Protein AF-T1EKB8-F1 (afdb_monomer_lite)

Structure (mmCIF, N/CA/C/O backbone):
data_AF-T1EKB8-F1
#
_entry.id   AF-T1EKB8-F1
#
loop_
_atom_site.group_PDB
_atom_site.id
_atom_site.type_symbol
_atom_site.label_atom_id
_atom_site.label_alt_id
_atom_site.label_comp_id
_atom_site.label_asym_id
_atom_site.label_entity_id
_atom_site.label_seq_id
_atom_site.pdbx_PDB_ins_code
_atom_site.Cartn_x
_atom_site.Cartn_y
_atom_site.Cartn_z
_atom_site.occupancy
_atom_site.B_iso_or_equiv
_atom_site.auth_seq_id
_atom_site.auth_comp_id
_atom_site.auth_asym_id
_atom_site.auth_atom_id
_atom_site.pdbx_PDB_model_num
ATOM 1 N N . ILE A 1 1 ? -7.450 -5.898 7.192 1.00 97.62 1 ILE A N 1
ATOM 2 C CA . ILE A 1 1 ? -8.004 -6.211 5.852 1.00 97.62 1 ILE A CA 1
ATOM 3 C C . ILE A 1 1 ? -6.878 -6.061 4.845 1.00 97.62 1 ILE A C 1
ATOM 5 O O . ILE A 1 1 ? -6.128 -5.100 4.945 1.00 97.62 1 ILE A O 1
ATOM 9 N N . TRP A 1 2 ? -6.731 -7.012 3.924 1.00 98.19 2 TRP A N 1
ATOM 10 C CA . TRP A 1 2 ? -5.631 -7.010 2.960 1.00 98.19 2 TRP A CA 1
ATOM 11 C C . TRP A 1 2 ? -6.066 -6.471 1.600 1.00 98.19 2 TRP A C 1
ATOM 13 O O . TRP A 1 2 ? -7.103 -6.872 1.072 1.00 98.19 2 TRP A O 1
ATOM 23 N N . LEU A 1 3 ? -5.239 -5.595 1.038 1.00 98.25 3 LEU A N 1
ATOM 24 C CA . LEU A 1 3 ? -5.347 -5.050 -0.308 1.00 98.25 3 LEU A CA 1
ATOM 25 C C . LEU A 1 3 ? -4.169 -5.540 -1.156 1.00 98.25 3 LEU A C 1
ATOM 27 O O . LEU A 1 3 ? -3.055 -5.714 -0.657 1.00 98.25 3 LEU A O 1
ATOM 31 N N . ILE A 1 4 ? -4.408 -5.720 -2.453 1.00 98.00 4 ILE A N 1
ATOM 32 C CA . ILE A 1 4 ? -3.352 -5.970 -3.438 1.00 98.00 4 ILE A CA 1
ATOM 33 C C . ILE A 1 4 ? -3.125 -4.674 -4.211 1.00 98.00 4 ILE A C 1
ATOM 35 O O . ILE A 1 4 ? -4.057 -4.138 -4.810 1.00 98.00 4 ILE A O 1
ATOM 39 N N . GLY A 1 5 ? -1.888 -4.185 -4.200 1.00 97.81 5 GLY A N 1
ATOM 40 C CA . GLY A 1 5 ? -1.455 -3.023 -4.964 1.00 97.81 5 GLY A CA 1
ATOM 41 C C . GLY A 1 5 ? -0.573 -3.441 -6.135 1.00 97.81 5 GLY A C 1
ATOM 42 O O . GLY A 1 5 ? 0.508 -3.987 -5.931 1.00 97.81 5 GLY A O 1
ATOM 43 N N . LEU A 1 6 ? -1.026 -3.172 -7.358 1.00 98.00 6 LEU A N 1
ATOM 44 C CA . LEU A 1 6 ? -0.260 -3.403 -8.582 1.00 98.00 6 LEU A CA 1
ATOM 45 C C . LEU A 1 6 ? 0.220 -2.058 -9.120 1.00 98.00 6 LEU A C 1
ATOM 47 O O . LEU A 1 6 ? -0.598 -1.223 -9.507 1.00 98.00 6 LEU A O 1
ATOM 51 N N . PHE A 1 7 ? 1.533 -1.843 -9.148 1.00 98.19 7 PHE A N 1
ATOM 52 C CA . PHE A 1 7 ? 2.116 -0.563 -9.544 1.00 98.19 7 PHE A CA 1
ATOM 53 C C . PHE A 1 7 ? 3.106 -0.763 -10.694 1.00 98.19 7 PHE A C 1
ATOM 55 O O . PHE A 1 7 ? 3.972 -1.624 -10.605 1.00 98.19 7 PHE A O 1
ATOM 62 N N . PRO A 1 8 ? 3.024 -0.001 -11.795 1.00 97.81 8 PRO A N 1
ATOM 63 C CA . PRO A 1 8 ? 4.084 0.008 -12.797 1.00 97.81 8 PRO A CA 1
ATOM 64 C C . PRO A 1 8 ? 5.221 0.921 -12.320 1.00 97.81 8 PRO A C 1
ATOM 66 O O . PRO A 1 8 ? 5.075 2.147 -12.334 1.00 97.81 8 PRO A O 1
ATOM 69 N N . LEU A 1 9 ? 6.346 0.350 -11.875 1.00 97.75 9 LEU A N 1
ATOM 70 C CA . LEU A 1 9 ? 7.501 1.143 -11.412 1.00 97.75 9 LEU A CA 1
ATOM 71 C C . LEU A 1 9 ? 8.498 1.466 -12.536 1.00 97.75 9 LEU A C 1
ATOM 73 O O . LEU A 1 9 ? 9.432 2.243 -12.339 1.0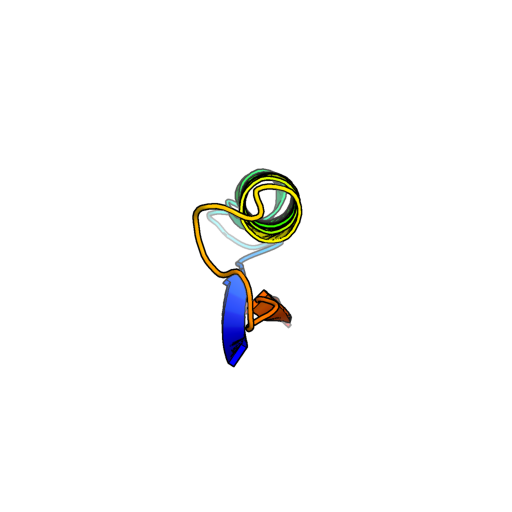0 97.75 9 LEU A O 1
ATOM 77 N N . SER A 1 10 ? 8.281 0.911 -13.727 1.00 97.31 10 SER A N 1
ATOM 78 C CA . SER A 1 10 ? 9.070 1.167 -14.932 1.00 97.31 10 SER A CA 1
ATOM 79 C C . SER A 1 10 ? 8.191 1.108 -16.197 1.00 97.31 10 SER A C 1
ATOM 81 O O . SER A 1 10 ? 6.963 1.163 -16.111 1.00 97.31 10 SER A O 1
ATOM 83 N N . GLY A 1 11 ? 8.803 1.042 -17.384 1.00 95.19 11 GLY A N 1
ATOM 84 C CA . GLY A 1 11 ? 8.093 0.957 -18.665 1.00 95.19 11 GLY A CA 1
ATOM 85 C C . GLY A 1 11 ? 7.661 2.311 -19.240 1.00 95.19 11 GLY A C 1
ATOM 86 O O . GLY A 1 11 ? 8.126 3.370 -18.818 1.00 95.19 11 GLY A O 1
ATOM 87 N N . SER A 1 12 ? 6.774 2.281 -20.242 1.00 95.75 12 SER A N 1
ATOM 88 C CA . SER A 1 12 ? 6.321 3.487 -20.961 1.00 95.75 12 SER A CA 1
ATOM 89 C C . SER A 1 12 ? 5.557 4.474 -20.077 1.00 95.75 12 SER A C 1
ATOM 91 O O . SER A 1 12 ? 5.458 5.652 -20.412 1.00 95.75 12 SER A O 1
ATOM 93 N N . TRP A 1 13 ? 5.018 4.001 -18.952 1.00 95.06 13 TRP A N 1
ATOM 94 C CA . TRP A 1 13 ? 4.399 4.834 -17.934 1.00 95.06 13 TRP A CA 1
ATOM 95 C C . TRP A 1 13 ? 4.720 4.299 -16.535 1.00 95.06 13 TRP A C 1
ATOM 97 O O . TRP A 1 13 ? 4.009 3.456 -15.993 1.00 95.06 13 TRP A O 1
ATOM 107 N N . ALA A 1 14 ? 5.780 4.840 -15.936 1.00 97.00 14 ALA A N 1
ATOM 108 C CA . ALA A 1 14 ? 6.205 4.536 -14.569 1.00 97.00 14 ALA A CA 1
ATOM 109 C C . ALA A 1 14 ? 5.371 5.304 -13.518 1.00 97.00 14 ALA A C 1
ATOM 111 O O . ALA A 1 14 ? 5.908 5.997 -12.652 1.00 97.00 14 ALA A O 1
ATOM 112 N N . GLY A 1 15 ? 4.039 5.238 -13.623 1.00 97.50 15 GLY A N 1
ATOM 113 C CA . GLY A 1 15 ? 3.118 5.960 -12.736 1.00 97.50 15 GLY A CA 1
ATOM 114 C C . GLY A 1 15 ? 3.208 5.520 -11.271 1.00 97.50 15 GLY A C 1
ATOM 115 O O . GLY A 1 15 ? 3.014 6.330 -10.359 1.00 97.50 15 GLY A O 1
ATOM 116 N N . GLY A 1 16 ? 3.593 4.262 -11.039 1.00 97.88 16 GLY A N 1
ATOM 117 C CA . GLY A 1 16 ? 3.705 3.672 -9.712 1.00 97.88 16 GLY A CA 1
ATOM 118 C C . GLY A 1 16 ? 4.702 4.384 -8.799 1.00 97.88 16 GLY A C 1
ATOM 119 O O . GLY A 1 16 ? 4.498 4.396 -7.589 1.00 97.88 16 GLY A O 1
ATOM 120 N N . LEU A 1 17 ? 5.709 5.062 -9.364 1.00 97.69 17 LEU A N 1
ATOM 121 C CA . LEU A 1 17 ? 6.687 5.848 -8.604 1.00 97.69 17 LEU A CA 1
ATOM 122 C C . LEU A 1 17 ? 6.033 6.959 -7.769 1.00 97.69 17 LEU A C 1
ATOM 124 O O . LEU A 1 17 ? 6.485 7.241 -6.664 1.00 97.69 17 LEU A O 1
ATOM 128 N N . GLY A 1 18 ? 4.968 7.581 -8.286 1.00 98.06 18 GLY A N 1
ATOM 129 C CA . GLY A 1 18 ? 4.204 8.598 -7.558 1.00 98.06 18 GLY A CA 1
ATOM 130 C C . GLY A 1 18 ? 2.988 8.032 -6.825 1.00 98.06 18 GLY A C 1
ATOM 131 O O . GLY A 1 18 ? 2.633 8.504 -5.749 1.00 98.06 18 GLY A O 1
ATOM 132 N N . GLN A 1 19 ? 2.345 7.009 -7.388 1.00 97.94 19 GLN A N 1
ATOM 133 C CA . GLN A 1 19 ? 1.107 6.454 -6.836 1.00 97.94 19 GLN A CA 1
ATOM 134 C C . GLN A 1 19 ? 1.345 5.613 -5.577 1.00 97.94 19 GLN A C 1
ATOM 136 O O . GLN A 1 19 ? 0.549 5.693 -4.647 1.00 97.94 19 GLN A O 1
ATOM 141 N N . LEU A 1 20 ? 2.434 4.839 -5.516 1.00 98.25 20 LEU A N 1
ATOM 142 C CA . LEU A 1 20 ? 2.761 4.008 -4.356 1.00 98.25 20 LEU A CA 1
ATOM 143 C C . LEU A 1 20 ? 2.913 4.824 -3.058 1.00 98.25 20 LEU A C 1
ATOM 145 O O . LEU A 1 20 ? 2.218 4.504 -2.092 1.00 98.25 20 LEU A O 1
ATOM 149 N N . PRO A 1 21 ? 3.740 5.889 -2.998 1.00 98.25 21 PRO A N 1
ATOM 150 C CA . PRO A 1 21 ? 3.837 6.696 -1.782 1.00 98.25 21 PRO A CA 1
ATOM 151 C C . PRO A 1 21 ? 2.521 7.410 -1.443 1.00 98.25 21 PRO A C 1
ATOM 153 O O . PRO A 1 21 ? 2.202 7.553 -0.268 1.00 98.25 21 PRO A O 1
ATOM 156 N N . ALA A 1 22 ? 1.725 7.810 -2.441 1.00 98.56 22 ALA A N 1
ATOM 157 C CA . ALA A 1 22 ? 0.417 8.419 -2.196 1.00 98.56 22 ALA A CA 1
ATOM 158 C C . ALA A 1 22 ? -0.572 7.438 -1.541 1.00 98.56 22 ALA A C 1
ATOM 160 O O . ALA A 1 22 ? -1.282 7.811 -0.611 1.00 98.56 22 ALA A O 1
ATOM 161 N N . VAL A 1 23 ? -0.598 6.178 -1.989 1.00 98.44 23 VAL A N 1
ATOM 162 C CA . VAL A 1 23 ? -1.422 5.134 -1.362 1.00 98.44 23 VAL A CA 1
ATOM 163 C C . VAL A 1 23 ? -0.923 4.824 0.045 1.00 98.44 23 VAL A C 1
ATOM 165 O O . VAL A 1 23 ? -1.746 4.676 0.940 1.00 98.44 23 VAL A O 1
ATOM 168 N N . GLN A 1 24 ? 0.396 4.776 0.265 1.00 98.25 24 GLN A N 1
ATOM 169 C CA . GLN A 1 24 ? 0.947 4.549 1.603 1.00 98.25 24 GLN A CA 1
ATOM 170 C C . GLN A 1 24 ? 0.511 5.642 2.587 1.00 98.25 24 GLN A C 1
ATOM 172 O O . GLN A 1 24 ? 0.021 5.316 3.660 1.00 98.25 24 GLN A O 1
ATOM 177 N N . LEU A 1 25 ? 0.594 6.917 2.189 1.00 98.69 25 LEU A N 1
ATOM 178 C CA . LEU A 1 25 ? 0.095 8.031 3.003 1.00 98.69 25 LEU A CA 1
ATOM 179 C C . LEU A 1 25 ? -1.406 7.901 3.295 1.00 98.69 25 LEU A C 1
ATOM 181 O O . LEU A 1 25 ? -1.826 8.084 4.429 1.00 98.69 25 LEU A O 1
ATOM 185 N N . GLY A 1 26 ? -2.211 7.524 2.299 1.00 98.56 26 GLY A N 1
ATOM 186 C CA . GLY A 1 26 ? -3.646 7.316 2.502 1.00 98.56 26 GLY A CA 1
ATOM 187 C C . GLY A 1 26 ? -3.972 6.155 3.450 1.00 98.56 26 GLY A C 1
ATOM 188 O O . GLY A 1 26 ? -4.929 6.244 4.214 1.00 98.56 26 GLY A O 1
ATOM 189 N N . LEU A 1 27 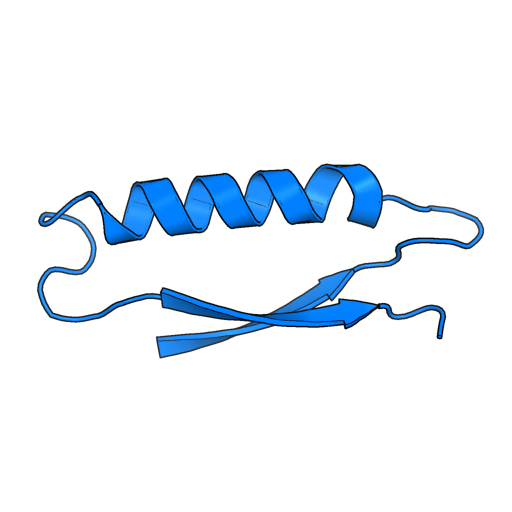? -3.188 5.071 3.421 1.00 98.62 27 LEU A N 1
ATOM 190 C CA . LEU A 1 27 ? -3.335 3.961 4.369 1.00 98.62 27 LEU A CA 1
ATOM 191 C C . LEU A 1 27 ? -2.993 4.405 5.789 1.00 98.62 27 LEU A C 1
ATOM 193 O O . LEU A 1 27 ? -3.738 4.085 6.713 1.00 98.62 27 LEU A O 1
ATOM 197 N N . ASP A 1 28 ? -1.908 5.161 5.947 1.00 98.56 28 ASP A N 1
ATOM 198 C CA . ASP A 1 28 ? -1.496 5.696 7.240 1.00 98.56 28 ASP A CA 1
ATOM 199 C C . ASP A 1 28 ? -2.570 6.646 7.799 1.00 98.56 28 ASP A C 1
ATOM 201 O O . ASP A 1 28 ? -2.949 6.520 8.962 1.00 98.56 28 ASP A O 1
ATOM 205 N N . ASP A 1 29 ? -3.120 7.544 6.977 1.00 98.69 29 ASP A N 1
ATOM 206 C CA . ASP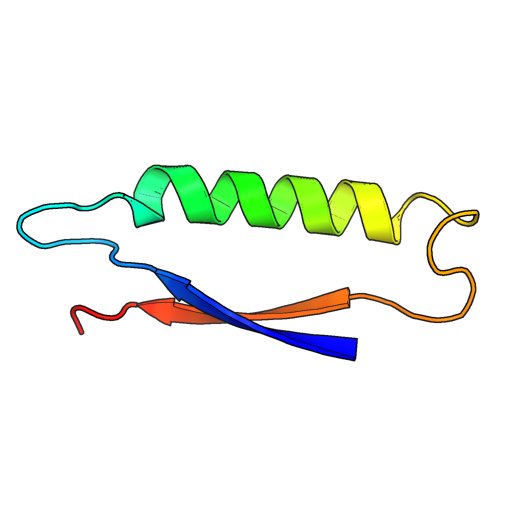 A 1 29 ? -4.194 8.459 7.381 1.00 98.69 29 ASP A CA 1
ATOM 207 C C . ASP A 1 29 ? -5.448 7.698 7.839 1.00 98.69 29 ASP A C 1
ATOM 209 O O . ASP A 1 29 ? -6.005 7.992 8.898 1.00 98.69 29 ASP A O 1
ATOM 213 N N . VAL A 1 30 ? -5.879 6.689 7.073 1.00 98.50 30 VAL A N 1
ATOM 214 C CA . VAL A 1 30 ? -7.072 5.894 7.403 1.00 98.50 30 VAL A CA 1
ATOM 215 C C . VAL A 1 30 ? -6.875 5.076 8.674 1.00 98.50 30 VAL A C 1
ATOM 217 O O . VAL A 1 30 ? -7.759 5.057 9.527 1.00 98.50 30 VAL A O 1
ATOM 220 N N . ASN A 1 31 ? -5.733 4.402 8.812 1.00 98.62 31 ASN A N 1
ATOM 221 C CA . ASN A 1 31 ? -5.461 3.544 9.965 1.00 98.62 31 ASN A CA 1
ATOM 222 C C . ASN A 1 31 ? -5.257 4.349 11.261 1.00 98.62 31 ASN A C 1
ATOM 224 O O . ASN A 1 31 ? -5.476 3.812 12.345 1.00 98.62 31 ASN A O 1
ATOM 228 N N . ASN A 1 32 ? -4.857 5.622 11.165 1.00 98.38 32 ASN A N 1
ATOM 229 C CA . ASN A 1 32 ? -4.677 6.499 12.323 1.00 98.38 32 ASN A CA 1
ATOM 230 C C . ASN A 1 32 ? -5.954 7.247 12.747 1.00 98.38 32 ASN A C 1
ATOM 232 O O . ASN A 1 32 ? -5.959 7.846 13.825 1.00 98.38 32 ASN A O 1
ATOM 236 N N . ASP A 1 33 ? -7.030 7.219 11.952 1.00 98.50 33 ASP A N 1
ATOM 237 C CA . ASP A 1 33 ? -8.325 7.780 12.347 1.00 98.50 33 ASP A CA 1
ATOM 238 C C . ASP A 1 33 ? -9.228 6.693 12.969 1.00 98.50 33 ASP A C 1
ATOM 240 O O . ASP A 1 33 ? -9.820 5.876 12.249 1.00 98.50 33 ASP A O 1
ATOM 244 N N . PRO A 1 34 ? -9.420 6.694 14.305 1.00 96.88 34 PRO A N 1
ATOM 245 C CA . PRO A 1 34 ? -10.241 5.693 14.982 1.00 96.88 34 PRO A CA 1
ATOM 246 C C . PRO A 1 34 ? -11.727 5.765 14.598 1.00 96.88 34 PRO A C 1
ATOM 248 O O . PRO A 1 34 ? -12.491 4.877 14.968 1.00 96.88 34 PRO A O 1
ATOM 251 N N . ASN A 1 35 ? -12.166 6.797 13.870 1.00 98.44 35 ASN A N 1
ATOM 252 C CA . ASN A 1 35 ? -13.548 6.929 13.414 1.00 98.44 35 ASN A CA 1
ATOM 253 C C . ASN A 1 35 ? -13.813 6.243 12.064 1.00 98.44 35 ASN A C 1
ATOM 255 O O . ASN A 1 35 ? -14.978 6.115 11.687 1.00 98.44 35 ASN A O 1
ATOM 259 N N . ILE A 1 36 ? -12.777 5.813 11.330 1.00 98.25 36 ILE A N 1
ATOM 260 C CA . ILE A 1 36 ? -12.939 5.218 9.993 1.00 98.25 36 ILE A CA 1
ATOM 261 C C . ILE A 1 36 ? -13.056 3.693 10.083 1.00 98.25 36 ILE A C 1
ATOM 263 O O . ILE A 1 36 ? -14.029 3.118 9.593 1.00 98.25 36 ILE A O 1
ATOM 267 N N . LEU A 1 37 ? -12.087 3.032 10.725 1.00 97.38 37 LEU A N 1
ATOM 268 C CA . LEU A 1 37 ? -12.042 1.573 10.887 1.00 97.38 37 LEU A CA 1
ATOM 269 C C . LEU A 1 37 ? -11.554 1.187 12.301 1.00 97.38 37 LEU A C 1
ATOM 271 O O . LEU A 1 37 ? -10.466 0.643 12.451 1.00 97.38 37 LEU A O 1
ATOM 275 N N . PRO A 1 38 ? -12.352 1.421 13.359 1.00 96.12 38 PRO A N 1
ATOM 276 C CA . PRO A 1 38 ? -11.908 1.266 14.754 1.00 96.12 38 PRO A CA 1
ATOM 277 C C . PRO A 1 38 ? -11.410 -0.139 15.131 1.00 96.12 38 PRO A C 1
ATOM 279 O O . PRO A 1 38 ? -10.632 -0.284 16.070 1.00 96.12 38 PRO A O 1
ATOM 282 N N . GLU A 1 39 ? -11.865 -1.175 14.424 1.00 98.06 39 GLU A N 1
ATOM 283 C CA . GLU A 1 39 ? -11.533 -2.581 14.705 1.00 98.06 39 GLU A CA 1
ATOM 284 C C . GLU A 1 39 ? -10.719 -3.243 13.584 1.00 98.06 39 GLU A C 1
ATOM 286 O O . GLU A 1 39 ? -10.453 -4.446 13.626 1.00 98.06 39 GLU A O 1
ATOM 291 N N . TYR A 1 40 ? -10.332 -2.479 12.558 1.00 98.19 40 TYR A N 1
ATOM 292 C CA . TYR A 1 40 ? -9.646 -3.018 11.392 1.00 98.19 40 TYR A CA 1
ATOM 293 C C . TYR A 1 40 ? -8.481 -2.137 10.972 1.00 98.19 40 TYR A C 1
ATOM 295 O O . TYR A 1 40 ? -8.607 -0.933 10.827 1.00 98.19 40 TYR A O 1
ATOM 303 N N . GLU A 1 41 ? -7.372 -2.784 10.642 1.00 98.31 41 GLU A N 1
ATOM 304 C CA . GLU A 1 41 ? -6.229 -2.137 10.009 1.00 98.31 41 GLU A CA 1
ATOM 305 C C . GLU A 1 41 ? -6.171 -2.535 8.532 1.00 98.31 41 GLU A C 1
ATOM 307 O O . GLU A 1 41 ? -6.316 -3.716 8.187 1.00 98.31 41 GLU A O 1
ATOM 312 N N . LEU A 1 42 ? -5.987 -1.568 7.638 1.00 98.56 42 LEU A N 1
ATOM 313 C CA . LEU A 1 42 ? -5.711 -1.816 6.229 1.00 98.56 42 LEU A CA 1
ATOM 314 C C . LEU A 1 42 ? -4.225 -2.120 6.038 1.00 98.56 42 LEU A C 1
ATOM 316 O O . LEU A 1 42 ? -3.366 -1.349 6.450 1.00 98.56 42 LEU A O 1
ATOM 320 N N . MET A 1 43 ? -3.929 -3.222 5.356 1.00 98.38 43 MET A N 1
ATOM 321 C CA . MET A 1 43 ? -2.574 -3.596 4.958 1.00 98.38 43 MET A CA 1
ATOM 322 C C . MET A 1 43 ? -2.521 -3.837 3.454 1.00 98.38 43 MET A C 1
ATOM 324 O O . MET A 1 43 ? -3.494 -4.308 2.861 1.00 98.38 43 MET A O 1
ATOM 328 N N . MET A 1 44 ? -1.378 -3.549 2.837 1.00 98.44 44 MET A N 1
ATOM 329 C CA . MET A 1 44 ? -1.179 -3.728 1.401 1.00 98.44 44 MET A CA 1
ATOM 330 C C . MET A 1 44 ? 0.022 -4.625 1.112 1.00 98.44 44 MET A C 1
ATOM 332 O O . MET A 1 44 ? 1.114 -4.416 1.635 1.00 98.44 44 MET A O 1
ATOM 336 N N . THR A 1 45 ? -0.170 -5.591 0.214 1.00 98.19 45 THR A N 1
ATOM 337 C CA . THR A 1 45 ? 0.931 -6.255 -0.491 1.00 98.19 45 THR A CA 1
ATOM 338 C C . THR A 1 45 ? 1.117 -5.579 -1.840 1.00 98.19 45 THR A C 1
ATOM 340 O O . THR A 1 45 ? 0.167 -5.467 -2.618 1.00 98.19 45 THR A O 1
ATOM 343 N N . MET A 1 46 ? 2.335 -5.114 -2.109 1.00 96.25 46 MET A N 1
ATOM 344 C CA . MET A 1 46 ? 2.676 -4.433 -3.352 1.00 96.25 46 MET A CA 1
ATOM 345 C C . MET A 1 46 ? 3.411 -5.367 -4.314 1.00 96.25 46 MET A C 1
ATOM 347 O O . MET A 1 46 ? 4.322 -6.085 -3.904 1.00 96.25 46 MET A O 1
ATOM 351 N N . HIS A 1 47 ? 3.038 -5.300 -5.592 1.00 97.94 47 HIS A N 1
ATOM 352 C CA . HIS A 1 47 ? 3.768 -5.909 -6.697 1.00 97.94 47 HIS A CA 1
ATOM 353 C C . HIS A 1 47 ? 4.068 -4.874 -7.780 1.00 97.94 47 HIS A C 1
ATOM 355 O O . HIS A 1 47 ? 3.171 -4.153 -8.233 1.00 97.94 47 HIS A O 1
ATOM 361 N N . ASP A 1 48 ? 5.322 -4.846 -8.230 1.00 97.62 48 ASP A N 1
ATOM 362 C CA . ASP A 1 48 ? 5.662 -4.192 -9.487 1.00 97.62 48 ASP A CA 1
ATOM 363 C C . ASP A 1 48 ? 5.175 -5.063 -10.653 1.00 97.62 48 ASP A C 1
ATOM 365 O O . ASP A 1 48 ? 5.358 -6.276 -10.664 1.00 97.62 48 ASP A O 1
ATOM 369 N N . THR A 1 49 ? 4.492 -4.443 -11.610 1.00 97.12 49 THR A N 1
ATOM 370 C CA . THR A 1 49 ? 3.889 -5.135 -12.764 1.00 97.12 49 THR A CA 1
ATOM 371 C C . THR A 1 49 ? 4.844 -5.304 -13.939 1.00 97.12 49 THR A C 1
ATOM 373 O O . THR A 1 49 ? 4.473 -5.918 -14.937 1.00 97.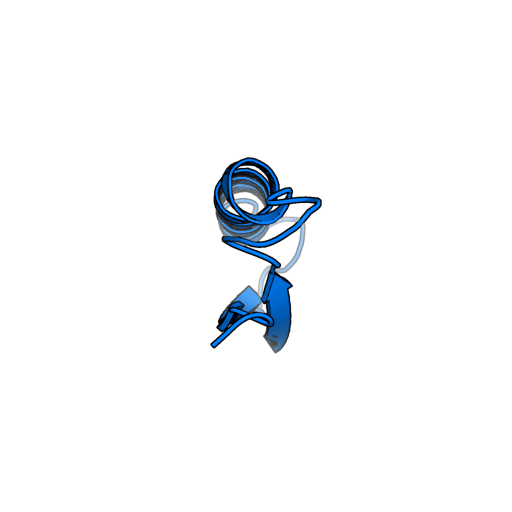12 49 THR A O 1
ATOM 376 N N . GLN A 1 50 ? 6.034 -4.708 -13.859 1.00 95.38 50 GLN A N 1
ATOM 377 C CA . GLN A 1 50 ? 7.017 -4.689 -14.941 1.00 95.38 50 GLN A CA 1
ATOM 378 C C . GLN A 1 50 ? 8.249 -5.569 -14.651 1.00 95.38 50 GLN A C 1
ATOM 380 O O . GLN A 1 50 ? 9.249 -5.455 -15.362 1.00 95.38 50 GLN A O 1
ATOM 385 N N . VAL A 1 51 ? 8.179 -6.435 -13.630 1.00 77.25 51 VAL A N 1
ATOM 386 C CA . VAL A 1 51 ? 9.239 -7.368 -13.190 1.00 77.25 51 VAL A CA 1
ATOM 387 C C . VAL A 1 51 ? 8.777 -8.817 -13.177 1.00 77.25 51 VAL A C 1
ATOM 389 O O . VAL A 1 51 ? 7.568 -9.060 -12.963 1.00 77.25 51 VAL A O 1
#

Foldseek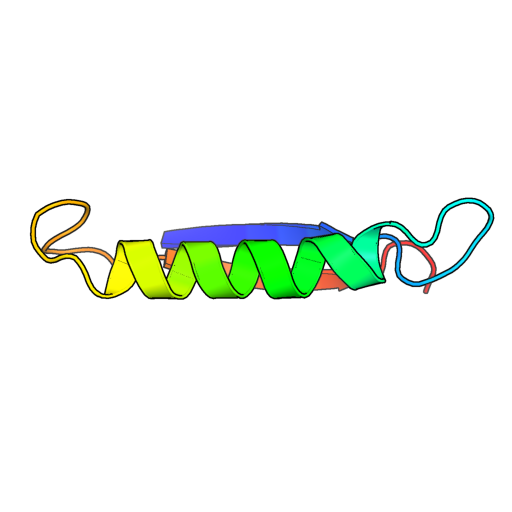 3Di:
DEDEAEAACDDPDNPRVPVVVVVVVVQVVQQPDCVRCVPDHYDYDYDHPVD

Secondary structure (DSSP, 8-state):
-EEEEEE--SSS--THHHHHHHHHHHHHHHHH-TTT-TT---EEEEEETT-

InterPro domains:
  IPR028082 Periplasmic binding protein-like I [SSF53822] (3-50)

Radius of gyration: 12.83 Å; chains: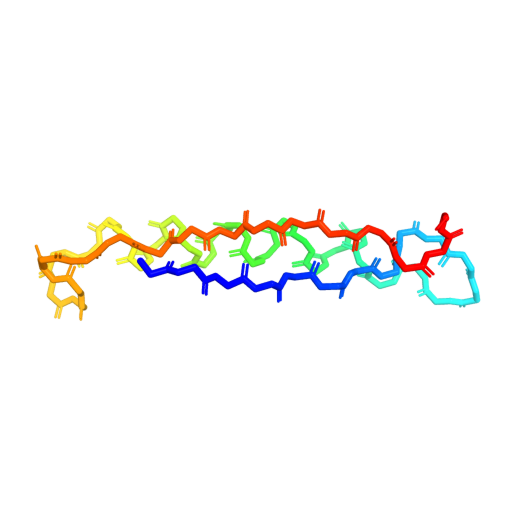 1; bounding box: 23×16×36 Å

pLDDT: mean 97.38, std 2.99, range [77.25, 98.69]

Organism: Helobdella robusta (NCBI:txid6412)

Sequence (51 aa):
IWLIGLFPLSGSWAGGLGQLPAVQLGLDDVNNDPNILPEYELMMTMHDTQV